Protein AF-U2TBK4-F1 (afdb_monomer_lite)

Sequence (73 aa):
MKRDMVRDGFFVTVSRQRIWEKELEIFSVFDSLCEVYDISYFAAFWTLLGAARHKGFIPWDDDNSGLFSRNED

Secondary structure (DSSP, 8-state):
----EEETT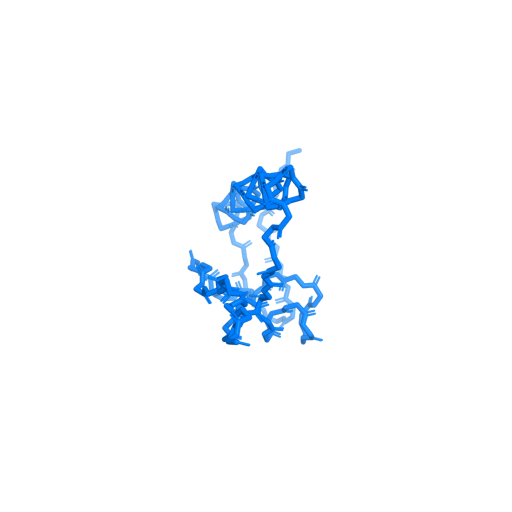EEE-HHHHHHHHHHHHHHHHHHHHHHHTT--EEE-HHHHHHHHHHSSS-TT------EEE----

Structure (mmCIF, N/CA/C/O backbone):
data_AF-U2TBK4-F1
#
_entry.id   AF-U2TBK4-F1
#
loop_
_atom_site.group_PDB
_atom_site.id
_atom_site.type_symbol
_atom_site.label_atom_id
_atom_site.label_alt_id
_atom_site.label_comp_id
_atom_site.label_asym_id
_atom_site.label_entity_id
_atom_site.label_seq_id
_atom_site.pdbx_PDB_ins_code
_atom_site.Cartn_x
_atom_site.Cartn_y
_atom_site.Cartn_z
_atom_site.occupancy
_atom_site.B_iso_or_equiv
_atom_site.auth_seq_id
_atom_site.auth_comp_id
_atom_site.auth_asym_id
_atom_site.auth_atom_id
_atom_site.pdbx_PDB_model_num
ATOM 1 N N . MET A 1 1 ? 19.013 -9.620 -2.594 1.00 82.19 1 MET A N 1
ATOM 2 C CA . MET A 1 1 ? 19.124 -8.340 -3.332 1.00 82.19 1 MET A CA 1
ATOM 3 C C . MET A 1 1 ? 17.952 -8.234 -4.297 1.00 82.19 1 MET A C 1
ATOM 5 O O . MET A 1 1 ? 17.723 -9.201 -5.021 1.00 82.19 1 MET A O 1
ATOM 9 N N . LYS A 1 2 ? 17.198 -7.124 -4.287 1.00 89.31 2 LYS A N 1
ATOM 10 C CA . LYS A 1 2 ? 16.142 -6.881 -5.285 1.00 89.31 2 LYS A CA 1
ATOM 11 C C . LYS A 1 2 ? 16.746 -6.758 -6.683 1.00 89.31 2 LYS A C 1
ATOM 13 O O . LYS A 1 2 ? 17.876 -6.295 -6.827 1.00 89.31 2 LYS A O 1
ATOM 18 N N . ARG A 1 3 ? 15.990 -7.194 -7.684 1.00 95.25 3 ARG A N 1
ATOM 19 C CA . ARG A 1 3 ? 16.322 -7.086 -9.106 1.00 95.25 3 ARG A CA 1
ATOM 20 C C . ARG A 1 3 ? 15.134 -6.490 -9.838 1.00 95.25 3 ARG A C 1
ATOM 22 O O . ARG A 1 3 ? 14.004 -6.617 -9.361 1.00 95.25 3 ARG A O 1
ATOM 29 N N . ASP A 1 4 ? 15.402 -5.853 -10.968 1.00 96.62 4 ASP A N 1
ATOM 30 C CA . ASP A 1 4 ? 14.338 -5.413 -11.860 1.00 96.62 4 ASP A CA 1
ATOM 31 C C . ASP A 1 4 ? 13.478 -6.620 -12.246 1.00 96.62 4 ASP A C 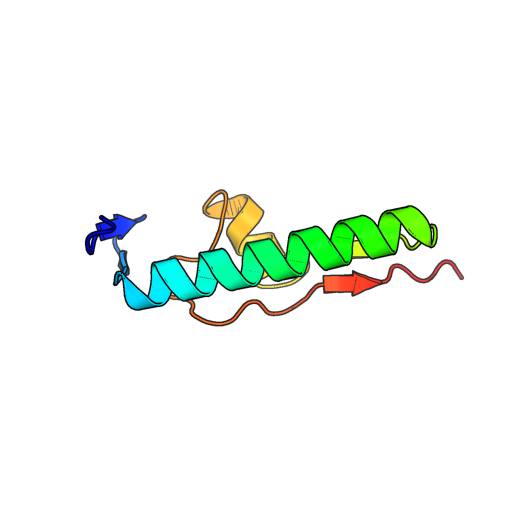1
ATOM 33 O O . ASP A 1 4 ? 13.973 -7.747 -12.357 1.00 96.62 4 ASP A O 1
ATOM 37 N N . MET A 1 5 ? 12.178 -6.393 -12.391 1.00 95.00 5 MET A N 1
ATOM 38 C CA . MET A 1 5 ? 11.221 -7.460 -12.656 1.00 95.00 5 MET A CA 1
ATOM 39 C C . MET A 1 5 ? 10.138 -7.007 -13.625 1.00 95.00 5 MET A C 1
ATOM 41 O O . MET A 1 5 ? 9.923 -5.813 -13.812 1.00 95.00 5 MET A O 1
ATOM 45 N N . VAL A 1 6 ? 9.425 -7.967 -14.208 1.00 95.12 6 VAL A N 1
ATOM 46 C CA . VAL A 1 6 ? 8.186 -7.699 -14.940 1.00 95.12 6 VAL A CA 1
ATOM 47 C C . VAL A 1 6 ? 7.009 -8.125 -14.070 1.00 95.12 6 VAL A C 1
ATOM 49 O O . VAL A 1 6 ? 6.965 -9.269 -13.619 1.00 95.12 6 VAL A O 1
ATOM 52 N N . ARG A 1 7 ? 6.059 -7.215 -13.841 1.00 91.69 7 ARG A N 1
ATOM 53 C CA . ARG A 1 7 ? 4.805 -7.478 -13.122 1.00 91.69 7 ARG A CA 1
ATOM 54 C C . ARG A 1 7 ? 3.631 -7.057 -13.996 1.00 91.69 7 ARG A C 1
ATOM 56 O O . ARG A 1 7 ? 3.586 -5.922 -14.453 1.00 91.69 7 ARG A O 1
ATOM 63 N N . ASP A 1 8 ? 2.712 -7.986 -14.251 1.00 91.19 8 ASP A N 1
ATOM 64 C CA . ASP A 1 8 ? 1.517 -7.783 -15.086 1.00 91.19 8 ASP A CA 1
ATOM 65 C C . ASP A 1 8 ? 1.814 -7.166 -16.466 1.00 91.19 8 ASP A C 1
ATOM 67 O O . ASP A 1 8 ? 1.051 -6.356 -16.981 1.00 91.19 8 ASP A O 1
ATOM 71 N N . GLY A 1 9 ? 2.953 -7.542 -17.058 1.00 93.50 9 GLY A N 1
ATOM 72 C CA . GLY A 1 9 ? 3.411 -7.036 -18.357 1.00 93.50 9 GLY A CA 1
ATOM 73 C C . GLY A 1 9 ? 4.207 -5.727 -18.307 1.00 93.50 9 GLY A C 1
ATOM 74 O O . GLY A 1 9 ? 4.693 -5.285 -19.343 1.00 93.50 9 GLY A O 1
ATOM 75 N N . PHE A 1 10 ? 4.408 -5.130 -17.129 1.00 93.31 10 PHE A N 1
ATOM 76 C CA . PHE A 1 10 ? 5.142 -3.874 -16.963 1.00 93.31 10 PHE A CA 1
ATOM 77 C C . PHE A 1 10 ? 6.523 -4.099 -16.363 1.00 93.31 10 PHE A C 1
ATOM 79 O O . PHE A 1 10 ? 6.681 -4.875 -15.422 1.00 93.31 10 PHE A O 1
ATOM 86 N N . PHE A 1 11 ? 7.521 -3.378 -16.876 1.00 94.88 11 PHE A N 1
ATOM 87 C CA . PHE A 1 11 ? 8.863 -3.363 -16.305 1.00 94.88 11 PHE A CA 1
ATOM 88 C C . PHE A 1 11 ? 8.902 -2.499 -15.037 1.00 94.88 11 PHE A C 1
ATOM 90 O O . PHE A 1 11 ? 8.577 -1.310 -15.060 1.00 94.88 11 PHE A O 1
ATOM 97 N N . VAL A 1 12 ? 9.310 -3.113 -13.930 1.00 94.81 12 VAL A N 1
ATOM 98 C CA . VAL A 1 12 ? 9.372 -2.522 -12.594 1.00 94.81 12 VAL A CA 1
ATOM 99 C C . VAL A 1 12 ? 10.820 -2.526 -12.120 1.00 94.81 12 VAL A C 1
ATOM 101 O O . VAL A 1 12 ? 11.404 -3.578 -11.837 1.00 94.81 12 VAL A O 1
ATOM 104 N N . THR A 1 13 ? 11.387 -1.332 -11.986 1.00 95.44 13 THR A N 1
ATOM 105 C CA . THR A 1 13 ? 12.765 -1.154 -11.523 1.00 95.44 13 THR A CA 1
ATOM 106 C C . THR A 1 13 ? 12.903 -1.433 -10.029 1.00 95.44 13 THR A C 1
ATOM 108 O O . THR A 1 13 ? 11.949 -1.295 -9.258 1.00 95.44 13 THR A O 1
ATOM 111 N N . VAL A 1 14 ? 14.116 -1.762 -9.580 1.00 95.31 14 VAL A N 1
ATOM 112 C CA . VAL A 1 14 ? 14.441 -1.847 -8.146 1.00 95.31 14 VAL A CA 1
ATOM 113 C C . VAL A 1 14 ? 14.095 -0.546 -7.420 1.00 95.31 14 VAL A C 1
ATOM 115 O O . VAL A 1 14 ? 13.623 -0.597 -6.287 1.00 95.31 14 VAL A O 1
ATOM 118 N N . SER A 1 15 ? 14.294 0.611 -8.058 1.00 93.75 15 SER A N 1
ATOM 119 C CA . SER A 1 15 ? 13.947 1.911 -7.476 1.00 93.75 15 SER A CA 1
ATOM 120 C C . SER A 1 15 ? 12.450 2.023 -7.180 1.00 93.75 15 SER A C 1
ATOM 122 O O . SER A 1 15 ? 12.096 2.353 -6.052 1.00 93.75 15 SER A O 1
ATOM 124 N N . ARG A 1 16 ? 11.573 1.655 -8.127 1.00 92.50 16 ARG A N 1
ATOM 125 C CA . ARG A 1 16 ? 10.116 1.652 -7.901 1.00 92.50 16 ARG A CA 1
ATOM 126 C C . ARG A 1 16 ? 9.719 0.672 -6.799 1.00 92.50 16 ARG A C 1
ATOM 128 O O . ARG A 1 16 ? 8.960 1.011 -5.902 1.00 92.50 16 ARG A O 1
ATOM 135 N N . GLN A 1 17 ? 10.320 -0.516 -6.794 1.00 92.81 17 GLN A N 1
ATOM 136 C CA . GLN A 1 17 ? 10.069 -1.501 -5.740 1.00 92.81 17 GLN A CA 1
ATOM 137 C C . GLN A 1 17 ? 10.460 -1.005 -4.339 1.00 92.81 17 GLN A C 1
ATOM 139 O O . GLN A 1 17 ? 9.899 -1.494 -3.362 1.00 92.81 17 GLN A O 1
ATOM 144 N N . ARG A 1 18 ? 11.452 -0.113 -4.223 1.00 93.31 18 ARG A N 1
ATOM 145 C CA . ARG A 1 18 ? 11.854 0.495 -2.945 1.00 93.31 18 ARG A CA 1
ATOM 146 C C . ARG A 1 18 ? 10.883 1.587 -2.505 1.00 93.31 18 ARG A C 1
ATOM 148 O O . ARG A 1 18 ? 10.646 1.709 -1.311 1.00 93.31 18 ARG A O 1
ATOM 155 N N . ILE A 1 19 ? 10.328 2.350 -3.448 1.00 91.56 19 ILE A N 1
ATOM 156 C CA . ILE A 1 19 ? 9.290 3.351 -3.161 1.00 91.56 19 ILE A CA 1
ATOM 157 C C . ILE A 1 19 ? 8.065 2.657 -2.563 1.00 91.56 19 ILE A C 1
ATOM 159 O O . ILE A 1 19 ? 7.683 2.981 -1.444 1.00 91.56 19 ILE A O 1
ATOM 163 N N . TRP A 1 20 ? 7.567 1.604 -3.216 1.00 91.38 20 TRP A N 1
ATOM 164 C CA . TRP A 1 20 ? 6.439 0.813 -2.714 1.00 91.38 20 TRP A CA 1
ATOM 165 C C . TRP A 1 20 ? 6.669 0.244 -1.308 1.00 91.38 20 TRP A C 1
ATOM 167 O O . TRP A 1 20 ? 5.753 0.201 -0.494 1.00 91.38 20 TRP A O 1
ATOM 177 N N . GLU A 1 21 ? 7.893 -0.196 -0.996 1.00 92.06 21 GLU A N 1
ATOM 178 C CA . GLU A 1 21 ? 8.232 -0.638 0.363 1.00 92.06 21 GLU A CA 1
ATOM 179 C C . GLU A 1 21 ? 8.102 0.494 1.379 1.00 92.06 21 GLU A C 1
ATOM 181 O O . GLU A 1 21 ? 7.530 0.287 2.445 1.00 92.06 21 GLU A O 1
ATOM 186 N N . LYS A 1 22 ? 8.597 1.691 1.050 1.00 92.31 22 LYS A N 1
ATOM 187 C CA . LYS A 1 22 ? 8.483 2.852 1.937 1.00 92.31 22 LYS A CA 1
ATOM 188 C C . LYS A 1 22 ? 7.049 3.321 2.106 1.00 92.31 22 LYS A C 1
ATOM 190 O O . LYS A 1 22 ? 6.662 3.670 3.214 1.00 92.31 22 LYS A O 1
ATOM 195 N N . GLU A 1 23 ? 6.245 3.259 1.057 1.00 89.62 23 GLU A N 1
ATOM 196 C CA . GLU A 1 23 ? 4.822 3.573 1.150 1.00 89.62 23 GLU A CA 1
ATOM 197 C C . GLU A 1 23 ? 4.066 2.559 2.019 1.00 89.62 23 GLU A C 1
ATOM 199 O O . GLU A 1 23 ? 3.228 2.964 2.819 1.00 89.62 23 GLU A O 1
ATOM 204 N N . LEU A 1 24 ? 4.399 1.263 1.948 1.00 89.88 24 LEU A N 1
ATOM 205 C CA . LEU A 1 24 ? 3.821 0.254 2.847 1.00 89.88 24 LEU A CA 1
ATOM 206 C C . LEU A 1 24 ? 4.244 0.450 4.303 1.00 89.88 24 LEU A C 1
ATOM 208 O O . LEU A 1 24 ? 3.420 0.271 5.194 1.00 89.88 24 LEU A O 1
ATOM 212 N N . GLU A 1 25 ? 5.501 0.827 4.554 1.00 92.94 25 GLU A N 1
ATOM 213 C CA . GLU A 1 25 ? 5.959 1.184 5.903 1.00 92.94 25 GLU A CA 1
ATOM 214 C C . GLU A 1 25 ? 5.146 2.367 6.455 1.00 92.94 25 GLU A C 1
ATOM 216 O O . GLU A 1 25 ? 4.655 2.307 7.581 1.00 92.94 25 GLU A O 1
ATOM 221 N N . ILE A 1 26 ? 4.943 3.416 5.649 1.00 90.88 26 ILE A N 1
ATOM 222 C CA . ILE A 1 26 ? 4.140 4.587 6.032 1.00 90.88 26 ILE A CA 1
ATOM 223 C C . ILE A 1 26 ? 2.681 4.194 6.282 1.00 90.88 26 ILE A C 1
ATOM 225 O O . ILE A 1 26 ? 2.110 4.600 7.292 1.00 90.88 26 ILE A O 1
ATOM 229 N N . PHE A 1 27 ? 2.079 3.388 5.405 1.00 89.06 27 PHE A N 1
ATOM 230 C CA . PHE A 1 27 ? 0.708 2.913 5.580 1.00 89.06 27 PHE A CA 1
ATOM 231 C C . PHE A 1 27 ? 0.539 2.029 6.806 1.00 89.06 27 PHE A C 1
ATOM 233 O O . PHE A 1 27 ? -0.467 2.167 7.486 1.00 89.06 27 PHE A O 1
ATOM 240 N N . SER A 1 28 ? 1.516 1.184 7.134 1.00 91.50 28 SER A N 1
ATOM 241 C CA . SER A 1 28 ? 1.472 0.394 8.365 1.00 91.50 28 SER A CA 1
ATOM 242 C C . SER A 1 28 ? 1.485 1.285 9.606 1.00 91.50 28 SER A C 1
ATOM 244 O O . SER A 1 28 ? 0.754 1.013 10.550 1.00 91.50 28 SER A O 1
ATOM 246 N N . VAL A 1 29 ? 2.285 2.357 9.610 1.00 94.38 29 VAL A N 1
ATOM 247 C CA . VAL A 1 29 ? 2.292 3.323 10.720 1.00 94.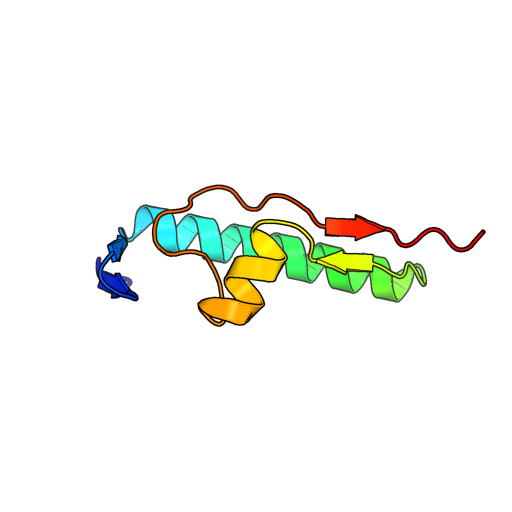38 29 VAL A CA 1
ATOM 248 C C . VAL A 1 29 ? 0.971 4.087 10.786 1.00 94.38 29 VAL A C 1
ATOM 250 O O . VAL A 1 29 ? 0.431 4.275 11.872 1.00 94.38 29 VAL A O 1
ATOM 253 N N . PHE A 1 30 ? 0.442 4.520 9.640 1.00 92.00 30 PHE A N 1
ATOM 254 C CA . PHE A 1 30 ? -0.847 5.204 9.563 1.00 92.00 30 PHE A CA 1
ATOM 255 C C . PHE A 1 30 ? -1.999 4.323 10.068 1.00 92.00 30 PHE A C 1
ATOM 257 O O . PHE A 1 30 ? -2.780 4.785 10.892 1.00 92.00 30 PHE A O 1
ATOM 264 N N . ASP A 1 31 ? -2.063 3.064 9.629 1.00 91.69 31 ASP A N 1
ATOM 265 C CA . ASP A 1 31 ? -3.056 2.073 10.061 1.00 91.69 31 ASP A CA 1
ATOM 266 C C . ASP A 1 31 ? -3.031 1.902 11.585 1.00 91.69 31 ASP A C 1
ATOM 268 O O . ASP A 1 31 ? -4.032 2.136 12.256 1.00 91.69 31 ASP A O 1
ATOM 272 N N . SER A 1 32 ? -1.847 1.662 12.160 1.00 95.19 32 SER A N 1
ATOM 273 C CA . SER A 1 32 ? -1.690 1.553 13.616 1.00 95.19 32 SER A CA 1
ATOM 274 C C . SER A 1 32 ? -2.095 2.826 14.369 1.00 95.19 32 SER A C 1
ATOM 276 O O . SER A 1 32 ? -2.621 2.744 15.476 1.00 95.19 32 SER A O 1
ATOM 278 N N . LEU A 1 33 ? -1.857 4.015 13.806 1.00 94.62 33 LEU A N 1
ATOM 279 C CA . LEU A 1 33 ? -2.327 5.265 14.410 1.00 94.62 33 LEU A CA 1
ATOM 280 C C . LEU A 1 33 ? -3.855 5.356 14.362 1.00 94.62 33 LEU A C 1
ATOM 282 O O . LEU A 1 33 ? -4.473 5.697 15.368 1.00 94.62 33 LEU A O 1
ATOM 286 N N . CYS A 1 34 ? -4.468 5.028 13.227 1.00 93.31 34 CYS A N 1
ATOM 287 C CA . CYS A 1 34 ? -5.918 4.989 13.091 1.00 93.31 34 CYS A CA 1
ATOM 288 C C . CYS A 1 34 ? -6.563 4.007 14.078 1.00 93.31 34 CYS A C 1
ATOM 290 O O . CYS A 1 34 ? -7.544 4.379 14.716 1.00 93.31 34 CYS A O 1
ATOM 292 N N . GLU A 1 35 ? -5.979 2.823 14.286 1.00 93.06 35 GLU A N 1
ATOM 293 C CA . GLU A 1 35 ? -6.433 1.861 15.302 1.00 93.06 35 GLU A CA 1
ATOM 294 C C . GLU A 1 35 ? -6.364 2.436 16.726 1.00 93.06 35 GLU A C 1
ATOM 296 O O . GLU A 1 35 ? -7.302 2.284 17.506 1.00 93.06 35 GLU A O 1
ATOM 301 N N . VAL A 1 36 ? -5.275 3.132 17.076 1.00 96.31 36 VAL A N 1
ATOM 302 C CA . VAL A 1 36 ? -5.095 3.736 18.411 1.00 96.31 36 VAL A CA 1
ATOM 303 C C . VAL A 1 36 ? -6.101 4.857 18.685 1.00 96.31 36 VAL A C 1
ATOM 305 O O . VAL A 1 36 ? -6.520 5.034 19.830 1.00 96.31 36 VAL A O 1
ATOM 308 N N . TYR A 1 37 ? -6.475 5.620 17.659 1.00 94.62 37 TYR A N 1
ATOM 309 C CA . TYR A 1 37 ? -7.387 6.760 17.781 1.00 94.62 37 TYR A CA 1
ATOM 310 C C . TYR A 1 37 ? -8.837 6.443 17.388 1.00 94.62 37 TYR A C 1
ATOM 312 O O . TYR A 1 37 ? -9.648 7.366 17.356 1.00 94.62 37 TYR A O 1
ATOM 320 N N . ASP A 1 38 ? -9.161 5.176 17.108 1.00 93.00 38 ASP A N 1
ATOM 321 C CA . ASP A 1 38 ? -10.481 4.727 16.638 1.00 93.00 38 ASP A CA 1
ATOM 322 C C . ASP A 1 38 ? -10.970 5.498 15.393 1.00 93.00 38 ASP A C 1
ATOM 324 O O . ASP A 1 38 ? -12.134 5.868 15.246 1.00 93.00 38 ASP A O 1
ATOM 328 N N . ILE A 1 39 ? -10.040 5.792 14.479 1.00 92.88 39 ILE A N 1
ATOM 329 C CA . ILE A 1 39 ? -10.320 6.503 13.231 1.00 92.88 39 ILE A CA 1
ATOM 330 C C . ILE A 1 39 ? -10.557 5.473 12.135 1.00 92.88 39 ILE A C 1
ATOM 332 O O . ILE A 1 39 ? -9.626 4.844 11.629 1.00 92.88 39 ILE A O 1
ATOM 336 N N . SER A 1 40 ? -11.807 5.349 11.704 1.00 91.19 40 SER A N 1
ATOM 337 C CA . SER A 1 40 ? -12.136 4.566 10.516 1.00 91.19 40 SER A CA 1
ATOM 338 C C . SER A 1 40 ? -11.595 5.237 9.253 1.00 91.19 40 SER A C 1
ATOM 340 O O . SER A 1 40 ? -11.778 6.434 9.037 1.00 91.19 40 SER A O 1
ATOM 342 N N . TYR A 1 41 ? -10.982 4.462 8.362 1.00 90.38 41 TYR A N 1
ATOM 343 C CA . TYR A 1 41 ? -10.499 4.951 7.072 1.00 90.38 41 TYR A CA 1
ATOM 344 C C . TYR A 1 41 ? -10.700 3.906 5.971 1.00 90.38 41 TYR A C 1
ATOM 346 O O . TYR A 1 41 ? -11.036 2.749 6.228 1.00 90.38 41 TYR A O 1
ATOM 354 N N . PHE A 1 42 ? -10.527 4.313 4.716 1.00 87.31 42 PH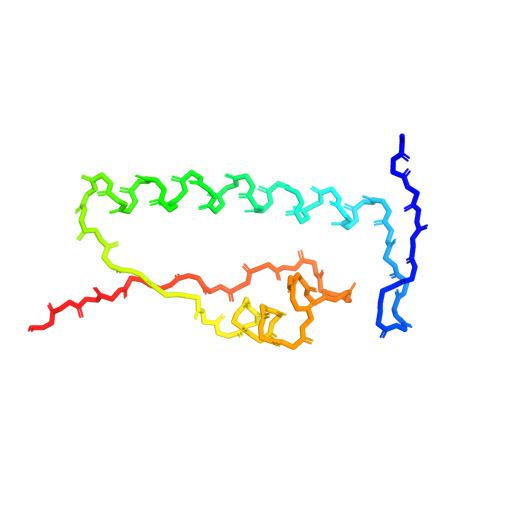E A N 1
ATOM 355 C CA . PHE A 1 42 ? -10.559 3.397 3.580 1.00 87.31 42 PHE A CA 1
ATOM 356 C C . PHE A 1 42 ? -9.554 3.801 2.501 1.00 87.31 42 PHE A C 1
ATOM 358 O O . PHE A 1 42 ? -9.230 4.978 2.324 1.00 87.31 42 PHE A O 1
ATOM 365 N N . ALA A 1 43 ? -9.075 2.802 1.757 1.00 86.94 43 ALA A N 1
ATOM 366 C CA . ALA A 1 43 ? -8.323 3.033 0.533 1.00 86.94 43 ALA A CA 1
ATOM 367 C C . ALA A 1 43 ? -9.266 3.501 -0.578 1.00 86.94 43 ALA A C 1
ATOM 369 O O . ALA A 1 43 ? -10.338 2.926 -0.774 1.00 86.94 43 ALA A O 1
ATOM 370 N N . ALA A 1 44 ? -8.850 4.510 -1.334 1.00 84.62 44 ALA A N 1
ATOM 371 C CA . ALA A 1 44 ? -9.603 5.065 -2.450 1.00 84.62 44 ALA A CA 1
ATOM 372 C C . ALA A 1 44 ? -8.749 5.134 -3.725 1.00 84.62 44 ALA A C 1
ATOM 374 O O . ALA A 1 44 ? -7.562 4.811 -3.718 1.00 84.62 44 ALA A O 1
ATOM 375 N N . PHE A 1 45 ? -9.389 5.538 -4.826 1.00 85.06 45 PHE A N 1
ATOM 376 C CA . PHE A 1 45 ? -8.764 5.798 -6.127 1.00 85.06 45 PHE A CA 1
ATOM 377 C C . PHE A 1 45 ? -7.779 4.702 -6.571 1.00 85.06 45 PHE A C 1
ATOM 379 O O . PHE A 1 45 ? -8.156 3.532 -6.693 1.00 85.06 45 PHE A O 1
ATOM 386 N N . TRP A 1 46 ? -6.534 5.086 -6.847 1.00 82.19 46 TRP A N 1
ATOM 387 C CA . TRP A 1 46 ? -5.501 4.233 -7.418 1.00 82.19 46 TRP A CA 1
ATOM 388 C C . TRP A 1 46 ? -4.978 3.208 -6.413 1.00 82.19 46 TRP A C 1
ATOM 390 O O . TRP A 1 46 ? -4.738 2.066 -6.802 1.00 82.19 46 TRP A O 1
ATOM 400 N N . THR A 1 47 ? -4.948 3.544 -5.119 1.00 83.75 47 THR A N 1
ATOM 401 C CA . THR A 1 47 ? -4.623 2.595 -4.042 1.00 83.75 47 THR A CA 1
ATOM 402 C C . THR A 1 47 ? -5.640 1.453 -3.993 1.00 83.75 47 THR A C 1
ATOM 404 O O . THR A 1 47 ? -5.268 0.277 -3.980 1.00 83.75 47 THR A O 1
ATOM 407 N N . LEU A 1 48 ? -6.940 1.777 -4.037 1.00 84.75 48 LEU A N 1
ATOM 408 C CA . LEU A 1 48 ? -8.000 0.764 -4.049 1.00 84.75 48 LEU A CA 1
ATOM 409 C C . LEU A 1 48 ? -7.975 -0.069 -5.337 1.00 84.75 48 LEU A C 1
ATOM 411 O O . LEU A 1 48 ? -8.097 -1.294 -5.289 1.00 84.75 48 LEU A O 1
ATOM 415 N N . LEU A 1 49 ? -7.789 0.579 -6.492 1.00 87.94 49 LEU A N 1
ATOM 416 C CA . LEU A 1 49 ? -7.714 -0.111 -7.778 1.00 87.94 49 LEU A CA 1
ATOM 417 C C . LEU A 1 49 ? -6.504 -1.049 -7.851 1.00 87.94 49 LEU A C 1
ATOM 419 O O . LEU A 1 49 ? -6.634 -2.172 -8.340 1.00 87.94 49 LEU A O 1
ATOM 423 N N . GLY A 1 50 ? -5.341 -0.610 -7.371 1.00 88.56 50 GLY A N 1
ATOM 424 C CA . GLY A 1 50 ? -4.141 -1.432 -7.264 1.00 88.56 50 GLY A CA 1
ATOM 425 C C . GLY A 1 50 ? -4.399 -2.662 -6.400 1.00 88.56 50 GLY A C 1
ATOM 426 O O . GLY A 1 50 ? -4.201 -3.793 -6.856 1.00 88.56 50 GLY A O 1
ATOM 427 N N . ALA A 1 51 ? -4.929 -2.460 -5.192 1.00 87.31 51 ALA A N 1
ATOM 428 C CA . ALA A 1 51 ? -5.257 -3.550 -4.280 1.00 87.31 51 ALA A CA 1
ATOM 429 C C . ALA A 1 51 ? -6.208 -4.572 -4.927 1.00 87.31 51 ALA A C 1
ATOM 431 O O . ALA A 1 51 ? -5.918 -5.770 -4.925 1.00 87.31 51 ALA A O 1
ATOM 432 N N . ALA A 1 52 ? -7.295 -4.107 -5.549 1.00 89.75 52 ALA A N 1
ATOM 433 C CA . ALA A 1 52 ? -8.300 -4.976 -6.159 1.00 89.75 52 ALA A CA 1
ATOM 434 C C . ALA A 1 52 ? -7.797 -5.704 -7.420 1.00 89.75 52 ALA A C 1
ATOM 436 O O . ALA A 1 52 ? -8.064 -6.892 -7.599 1.00 89.75 52 ALA A O 1
ATOM 437 N N . ARG A 1 53 ? -7.075 -5.009 -8.309 1.00 92.00 53 ARG A N 1
ATOM 438 C CA . ARG A 1 53 ? -6.708 -5.519 -9.643 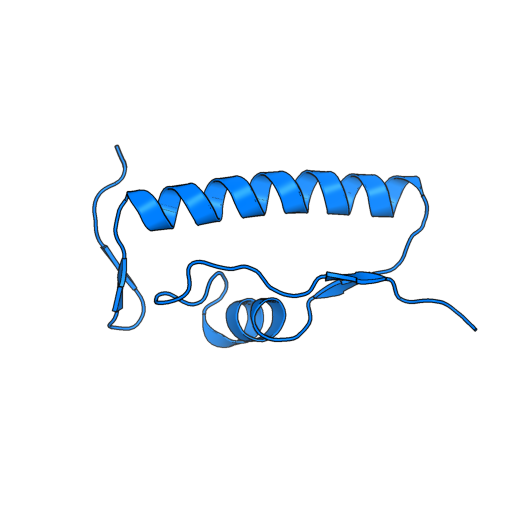1.00 92.00 53 ARG A CA 1
ATOM 439 C C . ARG A 1 53 ? -5.347 -6.204 -9.678 1.00 92.00 53 ARG A C 1
ATOM 441 O O . ARG A 1 53 ? -5.190 -7.214 -10.356 1.00 92.00 53 ARG A O 1
ATOM 448 N N . HIS A 1 54 ? -4.372 -5.657 -8.961 1.00 90.19 54 HIS A N 1
ATOM 449 C CA . HIS A 1 54 ? -2.983 -6.111 -8.973 1.00 90.19 54 HIS A CA 1
ATOM 450 C C . HIS A 1 54 ? -2.565 -6.815 -7.687 1.00 90.19 54 HIS A C 1
ATOM 452 O O . HIS A 1 54 ? -1.433 -7.292 -7.617 1.00 90.19 54 HIS A O 1
ATOM 458 N N . LYS A 1 55 ? -3.439 -6.905 -6.672 1.00 88.69 55 LYS A N 1
ATOM 459 C CA . LYS A 1 55 ? -3.101 -7.451 -5.345 1.00 88.69 55 LYS A CA 1
ATOM 460 C C . LYS A 1 55 ? -1.892 -6.729 -4.734 1.00 88.69 55 LYS A C 1
ATOM 462 O O . LYS A 1 55 ? -0.954 -7.364 -4.251 1.00 88.69 55 LYS A O 1
ATOM 467 N N . GLY A 1 56 ? -1.867 -5.403 -4.864 1.00 87.25 56 GLY A N 1
ATOM 468 C CA . GLY A 1 56 ? -0.759 -4.545 -4.449 1.00 87.25 56 GLY A CA 1
ATOM 469 C C . GLY A 1 56 ? -0.677 -3.289 -5.312 1.00 87.25 56 GLY A C 1
ATOM 470 O O . GLY A 1 56 ? -1.673 -2.855 -5.872 1.00 87.25 56 GLY A O 1
ATOM 471 N N . PHE A 1 57 ? 0.510 -2.714 -5.451 1.00 89.81 57 PHE A N 1
ATOM 472 C CA . PHE A 1 57 ? 0.704 -1.515 -6.266 1.00 89.81 57 PHE A CA 1
ATOM 473 C C . PHE A 1 57 ? 0.419 -1.738 -7.749 1.00 89.81 57 PHE A C 1
ATOM 475 O O . PHE A 1 57 ? 0.623 -2.831 -8.293 1.00 89.81 57 PHE A O 1
ATOM 482 N N . ILE A 1 58 ? 0.001 -0.661 -8.410 1.00 91.62 58 ILE A N 1
ATOM 483 C CA . ILE A 1 58 ? -0.107 -0.610 -9.862 1.00 91.62 58 ILE A CA 1
ATOM 484 C C . ILE A 1 58 ? 1.320 -0.599 -10.450 1.00 91.62 58 ILE A C 1
ATOM 486 O O . ILE A 1 58 ? 2.112 0.276 -10.113 1.00 91.62 58 ILE A O 1
ATOM 490 N N . PRO A 1 59 ? 1.695 -1.542 -11.334 1.00 90.81 59 PRO A N 1
ATOM 491 C CA . PRO A 1 59 ? 3.097 -1.755 -11.710 1.00 90.81 59 PRO A CA 1
ATOM 492 C C . PRO A 1 59 ? 3.821 -0.587 -12.395 1.00 90.81 59 PRO A C 1
ATOM 494 O O . PRO A 1 59 ? 5.051 -0.482 -12.329 1.00 90.81 59 PRO A O 1
ATOM 497 N N . TRP A 1 60 ? 3.073 0.262 -13.095 1.00 87.56 60 TRP A N 1
ATOM 498 C CA . TRP A 1 60 ? 3.602 1.440 -13.780 1.00 87.56 60 TRP A CA 1
ATOM 499 C C . TRP A 1 60 ? 3.571 2.704 -12.922 1.00 87.56 60 TRP A C 1
ATOM 501 O O . TRP A 1 60 ? 4.164 3.697 -13.333 1.00 87.56 60 TRP A O 1
ATOM 511 N N . ASP A 1 61 ? 2.919 2.642 -11.765 1.00 81.75 61 ASP A N 1
ATOM 512 C CA . ASP A 1 61 ? 2.657 3.781 -10.899 1.00 81.75 61 ASP A CA 1
ATOM 513 C C . ASP A 1 61 ? 3.763 3.945 -9.853 1.00 81.75 61 ASP A C 1
ATOM 515 O O . ASP A 1 61 ? 4.321 2.961 -9.341 1.00 81.75 61 ASP A O 1
ATOM 519 N N . ASP A 1 62 ? 4.118 5.192 -9.584 1.00 70.62 62 ASP A N 1
ATOM 520 C CA . ASP A 1 62 ? 5.099 5.596 -8.583 1.00 70.62 62 ASP A CA 1
ATOM 521 C C . ASP A 1 62 ? 4.534 6.561 -7.532 1.00 70.62 62 ASP A C 1
ATOM 523 O O . ASP A 1 62 ? 5.292 6.947 -6.641 1.00 70.62 62 ASP A O 1
ATOM 527 N N . ASP A 1 63 ? 3.229 6.875 -7.580 1.00 65.44 63 ASP A N 1
ATOM 528 C CA . ASP A 1 63 ? 2.511 7.565 -6.508 1.00 65.44 63 ASP A CA 1
ATOM 529 C C . ASP A 1 63 ? 1.388 6.702 -5.892 1.00 65.44 63 ASP A C 1
ATOM 531 O O . ASP A 1 63 ? 0.633 6.018 -6.579 1.00 65.44 63 ASP A O 1
ATOM 535 N N . ASN A 1 64 ? 1.280 6.697 -4.557 1.00 61.09 64 ASN A N 1
ATOM 536 C CA . ASN A 1 64 ? 0.088 6.220 -3.853 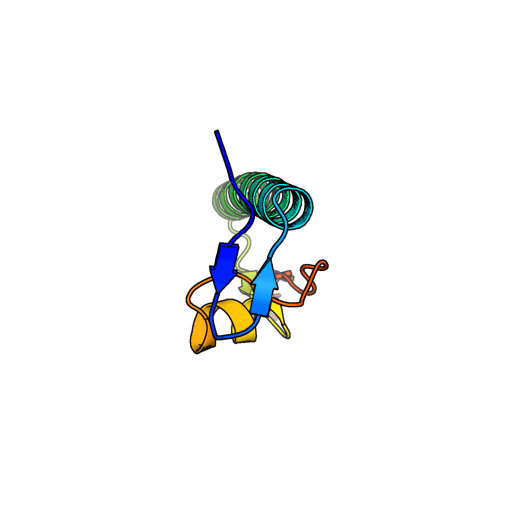1.00 61.09 64 ASN A CA 1
ATOM 537 C C . ASN A 1 64 ? -0.827 7.400 -3.526 1.00 61.09 64 ASN A C 1
ATOM 539 O O . ASN A 1 64 ? -0.574 8.177 -2.602 1.00 61.09 64 ASN A O 1
ATOM 543 N N . SER A 1 65 ? -1.949 7.503 -4.227 1.00 60.81 65 SER A N 1
ATOM 544 C CA . SER A 1 65 ? -2.956 8.530 -3.974 1.00 60.81 65 SER A CA 1
ATOM 545 C C . SER A 1 65 ? -4.233 7.934 -3.361 1.00 60.81 65 SER A C 1
ATOM 547 O O . SER A 1 65 ? -5.023 7.259 -4.022 1.00 60.81 65 SER A O 1
ATOM 549 N N . GLY A 1 66 ? -4.463 8.235 -2.072 1.00 62.38 66 GLY A N 1
ATOM 550 C CA . GLY A 1 66 ? -5.804 8.252 -1.474 1.00 62.38 66 GLY A CA 1
ATOM 551 C C . GLY A 1 66 ? -6.069 7.273 -0.328 1.00 62.38 66 GLY A C 1
ATOM 552 O O . GLY A 1 66 ? -6.710 6.244 -0.536 1.00 62.38 66 GLY A O 1
ATOM 553 N N . LEU A 1 67 ? -5.664 7.629 0.894 1.00 71.69 67 LEU A N 1
ATOM 554 C CA . LEU A 1 67 ? -6.318 7.147 2.116 1.00 71.69 67 LEU A CA 1
ATOM 555 C C . LEU A 1 67 ? -7.246 8.252 2.621 1.00 71.69 67 LEU A C 1
ATOM 557 O O . LEU A 1 67 ? -6.823 9.401 2.738 1.00 71.69 67 LEU A O 1
ATOM 561 N N . PHE A 1 68 ? -8.505 7.914 2.890 1.00 73.75 68 PHE A N 1
ATOM 562 C CA . PHE A 1 68 ? -9.511 8.873 3.345 1.00 73.75 68 PHE A CA 1
ATOM 563 C C . PHE A 1 68 ? -10.070 8.444 4.693 1.00 73.75 68 PHE A C 1
ATOM 565 O O . PHE A 1 68 ? -10.459 7.288 4.863 1.00 73.75 68 PHE A O 1
ATOM 572 N N . SER A 1 69 ? -10.132 9.392 5.631 1.00 75.56 69 SER A N 1
ATOM 573 C CA . SER A 1 69 ? -10.871 9.225 6.881 1.00 75.56 69 SER A CA 1
ATOM 574 C C . SER A 1 69 ? -12.356 9.101 6.567 1.00 75.56 69 SER A C 1
ATOM 576 O O . SER A 1 69 ? -12.904 9.877 5.778 1.00 75.56 69 SER A O 1
ATOM 578 N N . ARG A 1 70 ? -13.016 8.128 7.186 1.00 67.69 70 ARG A N 1
ATOM 579 C CA . ARG A 1 70 ? -14.468 8.066 7.229 1.00 67.69 70 ARG A CA 1
ATOM 580 C C . ARG A 1 70 ? -14.898 8.963 8.382 1.00 67.69 70 ARG A C 1
ATOM 582 O O . ARG A 1 70 ? -14.746 8.592 9.538 1.00 67.69 70 ARG A O 1
ATOM 589 N N . ASN A 1 71 ? -15.407 10.145 8.058 1.00 63.06 71 ASN A N 1
ATOM 590 C CA . ASN A 1 71 ? -16.130 10.931 9.048 1.00 63.06 71 ASN A CA 1
ATOM 591 C C . ASN A 1 71 ? -17.493 10.262 9.251 1.00 63.06 71 ASN A C 1
ATOM 593 O O . ASN A 1 71 ? -18.193 9.987 8.274 1.00 63.06 71 ASN A O 1
ATOM 597 N N . GLU A 1 72 ? -17.820 9.945 10.497 1.00 61.22 72 GLU A N 1
ATOM 598 C CA . GLU A 1 72 ? -19.194 9.649 10.887 1.00 61.22 72 GLU A CA 1
ATOM 599 C C . GLU A 1 72 ? -19.901 10.999 11.072 1.00 61.22 72 GLU A C 1
ATOM 601 O O . GLU A 1 72 ? -19.441 11.822 11.866 1.00 61.22 72 GLU A O 1
ATOM 606 N N . ASP A 1 73 ? -20.937 11.254 10.266 1.00 58.25 73 ASP A N 1
ATOM 607 C CA . ASP A 1 73 ? -21.887 12.358 10.477 1.00 58.25 73 ASP A CA 1
ATOM 608 C C . ASP A 1 73 ? -22.862 12.017 11.617 1.00 58.25 73 ASP A C 1
ATOM 610 O O . ASP A 1 73 ? -23.313 10.845 11.677 1.00 58.25 73 ASP A O 1
#

Radius of gyration: 14.03 Å; chains: 1; bounding box: 41×21×37 Å

Foldseek 3Di:
DDQWDAAPNDTAGPVLVVLQVVVVVVVVVVVVVCVVVVWDKDQDDQQVVCCVPRVGHDRVDSDRDDIGTDDDD

pLDDT: mean 86.84, std 10.09, range [58.25, 96.62]